Protein AF-T1C7U3-F1 (afdb_monomer)

pLDDT: mean 88.36, std 13.35, range [39.44, 98.38]

Radius of gyration: 16.6 Å; Cα contacts (8 Å, |Δi|>4): 50; chains: 1; bounding box: 32×29×48 Å

Secondary structure (DSSP, 8-state):
---EEEEETTEEEEE-----HHHHHHHT--SHHHHHHHHHHHHHS-GGGHHHHHHHHTT-HHHHTTGGGS--GGGG--

Mean predicted aligned error: 6.95 Å

Solvent-accessible surface area (backbone atoms only — not comparable to full-atom values): 4968 Å² total; per-residue (Å²): 137,76,83,42,79,48,81,51,99,93,46,75,43,78,45,74,86,78,70,48,74,72,54,37,64,61,82,60,48,76,48,77,65,41,48,53,50,49,54,55,48,54,74,73,41,58,79,88,47,33,66,41,54,48,28,42,73,72,71,36,47,77,62,29,71,47,48,81,80,60,70,67,78,77,75,76,76,120

Structure (mmCIF, N/CA/C/O backbone):
data_AF-T1C7U3-F1
#
_entry.id   AF-T1C7U3-F1
#
loop_
_atom_site.group_PDB
_atom_site.id
_atom_site.type_symbol
_atom_site.label_atom_id
_atom_site.label_alt_id
_atom_site.label_comp_id
_atom_site.label_asym_id
_atom_site.label_entity_id
_atom_site.label_seq_id
_atom_site.pdbx_PDB_ins_code
_atom_site.Cartn_x
_atom_site.Cartn_y
_atom_site.Cartn_z
_atom_site.occupancy
_atom_site.B_iso_or_equiv
_atom_site.auth_seq_id
_atom_site.auth_comp_id
_atom_site.auth_asym_id
_atom_site.auth_atom_id
_atom_site.pdbx_PDB_model_num
ATOM 1 N N . LYS A 1 1 ? -13.011 -4.161 8.203 1.00 56.25 1 LYS A N 1
ATOM 2 C CA . LYS A 1 1 ? -13.562 -2.808 8.440 1.00 56.25 1 LYS A CA 1
ATOM 3 C C . LYS A 1 1 ? -12.781 -2.206 9.599 1.00 56.25 1 LYS A C 1
ATOM 5 O O . LYS A 1 1 ? -12.698 -2.870 10.624 1.00 56.25 1 LYS A O 1
ATOM 10 N N . ARG A 1 2 ? -12.083 -1.084 9.394 1.00 60.47 2 ARG A N 1
ATOM 11 C CA . ARG A 1 2 ? -11.372 -0.371 10.468 1.00 60.47 2 ARG A CA 1
ATOM 12 C C . ARG A 1 2 ? -12.228 0.840 10.817 1.00 60.47 2 ARG A C 1
ATOM 14 O O . ARG A 1 2 ? -12.542 1.619 9.925 1.00 60.47 2 ARG A O 1
ATOM 21 N N . ASP A 1 3 ? -12.637 0.945 12.071 1.00 71.94 3 ASP A N 1
ATOM 22 C CA . ASP A 1 3 ? -13.402 2.087 12.558 1.00 71.94 3 ASP A CA 1
ATOM 23 C C . ASP A 1 3 ? -12.420 3.230 12.831 1.00 71.94 3 ASP A C 1
ATOM 25 O O . ASP A 1 3 ? -11.546 3.115 13.693 1.00 71.94 3 ASP A O 1
ATOM 29 N N . TYR A 1 4 ? -12.503 4.309 12.049 1.00 78.94 4 TYR A N 1
ATOM 30 C CA . TYR A 1 4 ? -11.647 5.477 12.240 1.00 78.94 4 TYR A CA 1
ATOM 31 C C . TYR A 1 4 ? -12.298 6.417 13.248 1.00 78.94 4 TYR A C 1
ATOM 33 O O . TYR A 1 4 ? -13.499 6.690 13.185 1.00 78.94 4 TYR A O 1
ATOM 41 N N . TYR A 1 5 ? -11.498 6.911 14.189 1.00 83.44 5 TYR A N 1
ATOM 42 C CA . TYR A 1 5 ? -11.972 7.762 15.273 1.00 83.44 5 TYR A CA 1
ATOM 43 C C . TYR A 1 5 ? -11.553 9.208 15.054 1.00 83.44 5 TYR A C 1
ATOM 45 O O . TYR A 1 5 ? -10.381 9.515 14.851 1.00 83.44 5 TYR A O 1
ATOM 53 N N . TYR A 1 6 ? -12.528 10.103 15.158 1.00 83.12 6 TYR A N 1
ATOM 54 C CA . TYR A 1 6 ? -12.315 11.537 15.265 1.00 83.12 6 TYR A CA 1
ATOM 55 C C . TYR A 1 6 ? -12.655 11.993 16.685 1.00 83.12 6 TYR A C 1
ATOM 57 O O . TYR A 1 6 ? -13.775 11.777 17.152 1.00 83.12 6 TYR A O 1
ATOM 65 N N . GLN A 1 7 ? -11.702 12.636 17.362 1.00 89.38 7 GLN A N 1
ATOM 66 C CA . GLN A 1 7 ? -11.872 13.176 18.712 1.00 89.38 7 GLN A CA 1
ATOM 67 C C . GLN A 1 7 ? -11.904 14.707 18.674 1.00 89.38 7 GLN A C 1
ATOM 69 O O . GLN A 1 7 ? -11.004 15.352 18.139 1.00 89.38 7 GLN A O 1
ATOM 74 N N . SER A 1 8 ? -12.943 15.295 19.270 1.00 89.25 8 SER A N 1
ATOM 75 C CA . SER A 1 8 ? -13.140 16.745 19.376 1.00 89.25 8 SER A CA 1
ATOM 76 C C . SER A 1 8 ? -13.552 17.151 20.793 1.00 89.25 8 SER A C 1
ATOM 78 O O . SER A 1 8 ? -13.930 16.308 21.605 1.00 89.25 8 SER A O 1
ATOM 80 N N . ARG A 1 9 ? -13.566 18.461 21.085 1.00 87.62 9 ARG A N 1
ATOM 81 C CA . ARG A 1 9 ? -14.091 18.992 22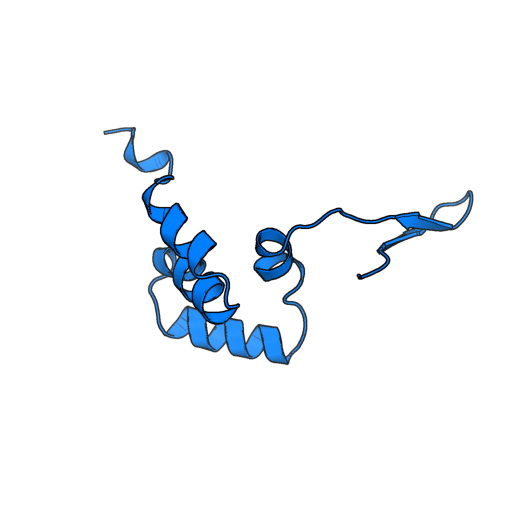.362 1.00 87.62 9 ARG A CA 1
ATOM 82 C C . ARG A 1 9 ? -15.571 18.658 22.597 1.00 87.62 9 ARG A C 1
ATOM 84 O O . ARG A 1 9 ? -16.012 18.661 23.737 1.00 87.62 9 ARG A O 1
ATOM 91 N N . LEU A 1 10 ? -16.323 18.375 21.531 1.00 90.88 10 LEU A N 1
ATOM 92 C CA . LEU A 1 10 ? -17.740 18.001 21.579 1.00 90.88 10 LEU A CA 1
ATOM 93 C C . LEU A 1 10 ? -17.953 16.476 21.663 1.00 90.88 10 LEU A C 1
ATOM 95 O O . LEU A 1 10 ? -19.093 16.022 21.615 1.00 90.88 10 LEU A O 1
ATOM 99 N N . GLY A 1 11 ? -16.878 15.685 21.762 1.00 90.44 11 GLY A N 1
ATOM 100 C CA . GLY A 1 11 ? -16.920 14.225 21.865 1.00 90.44 11 GLY A CA 1
ATOM 101 C C . GLY A 1 11 ? -16.253 13.495 20.695 1.00 90.44 11 GLY A C 1
ATOM 102 O O . GLY A 1 11 ? -15.581 14.105 19.855 1.00 90.44 11 GLY A O 1
ATOM 103 N N . ASN A 1 12 ? -16.459 12.173 20.659 1.00 87.88 12 ASN A N 1
ATOM 104 C CA . ASN A 1 12 ? -15.834 11.242 19.716 1.00 87.88 12 ASN A CA 1
ATOM 105 C C . ASN A 1 12 ? -16.833 10.773 18.654 1.00 87.88 12 ASN A C 1
ATOM 107 O O . ASN A 1 12 ? -17.977 10.453 18.974 1.00 87.88 12 ASN A O 1
ATOM 111 N N . ARG A 1 13 ? -16.393 10.693 17.397 1.00 88.94 13 ARG A N 1
ATOM 112 C CA . ARG A 1 13 ? -17.184 10.173 16.276 1.00 88.94 13 ARG A CA 1
ATOM 113 C C . ARG A 1 13 ? -16.426 9.053 15.581 1.00 88.94 13 ARG A C 1
ATOM 115 O O . ARG A 1 13 ? -15.258 9.222 15.242 1.00 88.94 13 ARG A O 1
ATOM 122 N N . VAL A 1 14 ? -17.110 7.935 15.364 1.00 84.69 14 VAL A N 1
ATOM 123 C CA . VAL A 1 14 ? -16.644 6.876 14.466 1.00 84.69 14 VAL A CA 1
ATOM 124 C C . VAL A 1 14 ? -17.086 7.222 13.053 1.00 84.69 14 VAL A C 1
ATOM 126 O O . VAL A 1 14 ? -18.236 7.613 12.844 1.00 84.69 14 VAL A O 1
ATOM 129 N N . PHE A 1 15 ? -16.182 7.080 12.093 1.00 81.06 15 PHE A N 1
ATOM 130 C CA . PHE A 1 15 ? -16.477 7.234 10.677 1.00 81.06 15 PHE A CA 1
ATOM 131 C C . PHE A 1 15 ? -15.722 6.189 9.851 1.00 81.06 15 PHE A C 1
ATOM 133 O O . PHE A 1 15 ? -14.721 5.620 10.289 1.00 81.06 15 PHE A O 1
ATOM 140 N N . ASP A 1 16 ? -16.235 5.919 8.654 1.00 79.44 16 ASP A N 1
ATOM 141 C CA . ASP A 1 16 ? -15.586 5.062 7.667 1.00 79.44 16 ASP A CA 1
ATOM 142 C C . ASP A 1 16 ? -14.939 5.962 6.610 1.00 79.44 16 ASP A C 1
ATOM 144 O O . ASP A 1 16 ? -15.572 6.900 6.124 1.00 79.44 16 ASP A O 1
ATOM 148 N N . LEU A 1 17 ? -13.679 5.698 6.265 1.00 81.56 17 LEU A N 1
ATOM 149 C CA . LEU A 1 17 ? -12.997 6.421 5.190 1.00 81.56 17 LEU A CA 1
ATOM 150 C C . LEU A 1 17 ? -13.487 5.990 3.800 1.00 81.56 17 LEU A C 1
ATOM 152 O O . LEU A 1 17 ? -13.160 6.646 2.816 1.00 81.56 17 LEU A O 1
ATOM 156 N N . GLY A 1 18 ? -14.226 4.880 3.696 1.00 83.94 18 GLY A N 1
ATOM 157 C CA . GLY A 1 18 ? -14.689 4.359 2.411 1.00 83.94 18 GLY A CA 1
ATOM 158 C C . GLY A 1 18 ? -13.540 3.942 1.490 1.00 83.94 18 GLY A C 1
ATOM 159 O O . GLY A 1 18 ? -13.696 3.944 0.271 1.00 83.94 18 GLY A O 1
ATOM 160 N N . LEU A 1 19 ? -12.370 3.611 2.053 1.00 87.81 19 LEU A N 1
ATOM 161 C CA . LEU A 1 19 ? -11.203 3.227 1.263 1.00 87.81 19 LEU A CA 1
ATOM 162 C C . LEU A 1 19 ? -11.455 1.880 0.585 1.00 87.81 19 LEU A C 1
ATOM 164 O O . LEU A 1 19 ? -11.612 0.850 1.244 1.00 87.81 19 LEU A O 1
ATOM 168 N N . GLY A 1 20 ? -11.453 1.896 -0.746 1.00 90.88 20 GLY A N 1
ATOM 169 C CA . GLY A 1 20 ? -11.495 0.682 -1.549 1.00 90.88 20 GLY A CA 1
ATOM 170 C C . GLY A 1 20 ? -10.210 -0.153 -1.420 1.00 90.88 20 GLY A C 1
ATOM 171 O O . GLY A 1 20 ? -9.200 0.330 -0.899 1.00 90.88 20 GLY A O 1
ATOM 172 N N . PRO A 1 21 ? -10.208 -1.395 -1.936 1.00 93.38 21 PRO A N 1
ATOM 173 C CA . PRO A 1 21 ? -9.076 -2.318 -1.816 1.00 93.38 21 PRO A CA 1
ATOM 174 C C . PRO A 1 21 ? -7.745 -1.741 -2.313 1.00 93.38 21 PRO A C 1
ATOM 176 O O . PRO A 1 21 ? -6.719 -1.937 -1.669 1.00 93.38 21 PRO A O 1
ATOM 179 N N . VAL A 1 22 ? -7.772 -0.978 -3.412 1.00 95.25 22 VAL A N 1
ATOM 180 C CA . VAL A 1 22 ? -6.584 -0.314 -3.971 1.00 95.25 22 VAL A CA 1
ATOM 181 C C . VAL A 1 22 ? -6.042 0.737 -3.006 1.00 95.25 22 VAL A C 1
ATOM 183 O O . VAL A 1 22 ? -4.868 0.700 -2.663 1.00 95.25 22 VAL A O 1
ATOM 186 N N . ALA A 1 23 ? -6.890 1.628 -2.486 1.00 93.75 23 ALA A N 1
ATOM 187 C CA . ALA A 1 23 ? -6.454 2.635 -1.521 1.00 93.75 23 ALA A CA 1
ATOM 188 C C . ALA A 1 23 ? -5.915 1.994 -0.230 1.00 93.75 23 ALA A C 1
ATOM 190 O O . ALA A 1 23 ? -4.891 2.423 0.297 1.00 93.75 23 ALA A O 1
ATOM 191 N N . LEU A 1 24 ? -6.559 0.925 0.252 1.00 93.75 24 LEU A N 1
ATOM 192 C CA . LEU A 1 24 ? -6.104 0.169 1.421 1.00 93.75 24 LEU A CA 1
ATOM 193 C C . LEU A 1 24 ? -4.779 -0.563 1.194 1.00 93.75 24 LEU A C 1
ATOM 195 O O . LEU A 1 24 ? -4.032 -0.735 2.155 1.00 93.75 24 LEU A O 1
ATOM 199 N N . ALA A 1 25 ? -4.467 -0.977 -0.037 1.00 95.88 25 ALA A N 1
ATOM 200 C CA . ALA A 1 25 ? -3.185 -1.600 -0.354 1.00 95.88 25 ALA A CA 1
ATOM 201 C C . ALA A 1 25 ? -2.005 -0.668 -0.055 1.00 95.88 25 ALA A C 1
ATOM 203 O O . ALA A 1 25 ? -0.945 -1.153 0.323 1.00 95.88 25 ALA A O 1
ATOM 204 N N . PHE A 1 26 ? -2.197 0.649 -0.162 1.00 94.88 26 PHE A N 1
ATOM 205 C CA . PHE A 1 26 ? -1.174 1.644 0.162 1.00 94.88 26 PHE A CA 1
ATOM 206 C C . PHE A 1 26 ? -1.377 2.230 1.563 1.00 94.88 26 PHE A C 1
ATOM 208 O O . PHE A 1 26 ? -0.535 2.068 2.440 1.00 94.88 26 PHE A O 1
ATOM 215 N N . ALA A 1 27 ? -2.528 2.855 1.820 1.00 92.75 27 ALA A N 1
ATOM 216 C CA . ALA A 1 27 ? -2.790 3.569 3.071 1.00 92.75 27 ALA A CA 1
ATOM 217 C C . ALA A 1 27 ? -2.986 2.640 4.286 1.00 92.75 27 ALA A C 1
ATOM 219 O O . ALA A 1 27 ? -2.908 3.081 5.431 1.00 92.75 27 ALA A O 1
ATOM 220 N N . GLY A 1 28 ? -3.278 1.357 4.057 1.00 90.75 28 GLY A N 1
ATOM 221 C CA . GLY A 1 28 ? -3.487 0.366 5.114 1.00 90.75 28 GLY A CA 1
ATOM 222 C C . GLY A 1 28 ? -2.234 -0.416 5.521 1.00 90.75 28 GLY A C 1
ATOM 223 O O . GLY A 1 28 ? -2.289 -1.097 6.552 1.00 90.75 28 GLY A O 1
ATOM 224 N N . ALA A 1 29 ? -1.148 -0.316 4.747 1.00 93.56 29 ALA A N 1
ATOM 225 C CA . ALA A 1 29 ? 0.059 -1.143 4.822 1.00 93.56 29 ALA A CA 1
ATOM 226 C C . ALA A 1 29 ? 1.086 -0.621 5.851 1.00 93.56 29 ALA A C 1
ATOM 228 O O . ALA A 1 29 ? 2.205 -0.232 5.519 1.00 93.56 29 ALA A O 1
ATOM 229 N N . ALA A 1 30 ? 0.684 -0.579 7.122 1.00 92.75 30 ALA A N 1
ATOM 230 C CA . ALA A 1 30 ? 1.461 0.034 8.206 1.00 92.75 30 ALA A CA 1
ATOM 231 C C . ALA A 1 30 ? 1.989 -0.965 9.253 1.00 92.75 30 ALA A C 1
ATOM 233 O O . ALA A 1 30 ? 2.586 -0.556 10.248 1.00 92.75 30 ALA A O 1
ATOM 234 N N . THR A 1 31 ? 1.749 -2.269 9.089 1.00 95.25 31 THR A N 1
ATOM 235 C CA . THR A 1 31 ? 2.273 -3.271 10.030 1.00 95.25 31 THR A CA 1
ATOM 2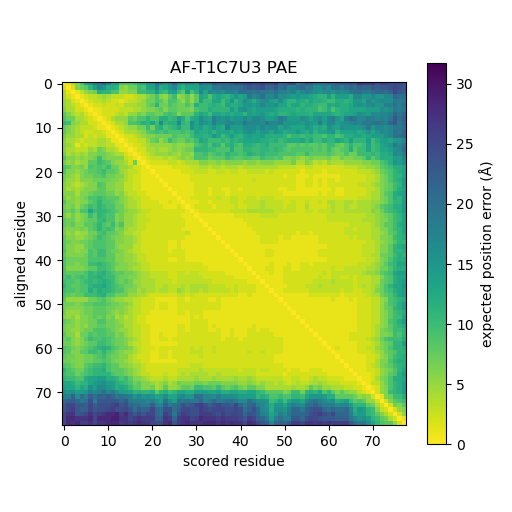36 C C . THR A 1 31 ? 3.755 -3.569 9.759 1.00 95.25 31 THR A C 1
ATOM 238 O O . THR A 1 31 ? 4.226 -3.352 8.644 1.00 95.25 31 THR A O 1
ATOM 241 N N . PRO A 1 32 ? 4.516 -4.124 10.724 1.00 98.00 32 PRO A N 1
ATOM 242 C CA . PRO A 1 32 ? 5.896 -4.548 10.468 1.00 98.00 32 PRO A CA 1
ATOM 243 C C . PRO A 1 32 ? 6.028 -5.590 9.348 1.00 98.00 32 PRO A C 1
ATOM 245 O O . PRO A 1 32 ? 7.066 -5.668 8.699 1.00 98.00 32 PRO A O 1
ATOM 248 N N . GLU A 1 33 ? 5.000 -6.415 9.137 1.00 97.62 33 GLU A N 1
ATOM 249 C CA . GLU A 1 33 ? 4.951 -7.357 8.016 1.00 97.62 33 GLU A CA 1
ATOM 250 C C . GLU A 1 33 ? 4.774 -6.628 6.685 1.00 97.62 33 GLU A C 1
ATOM 252 O O . GLU A 1 33 ? 5.523 -6.900 5.750 1.00 97.62 33 GLU A O 1
ATOM 257 N N . ASP A 1 34 ? 3.864 -5.650 6.635 1.00 97.12 34 ASP A N 1
ATOM 258 C CA . ASP A 1 34 ? 3.687 -4.809 5.453 1.00 97.12 34 ASP A CA 1
ATOM 259 C C . ASP A 1 34 ? 4.984 -4.064 5.104 1.00 97.12 34 ASP A C 1
ATOM 261 O O . ASP A 1 34 ? 5.364 -4.039 3.942 1.00 97.12 34 ASP A O 1
ATOM 265 N N . GLN A 1 35 ? 5.701 -3.514 6.091 1.00 97.38 35 GLN A N 1
ATOM 266 C CA . GLN A 1 35 ? 6.966 -2.805 5.850 1.00 97.38 35 GLN A CA 1
ATOM 267 C C . GLN A 1 35 ? 8.036 -3.725 5.242 1.00 97.38 35 GLN A C 1
ATOM 269 O O . GLN A 1 35 ? 8.647 -3.372 4.240 1.00 97.38 35 GLN A O 1
ATOM 274 N N . ARG A 1 36 ? 8.193 -4.952 5.762 1.00 98.38 36 ARG A N 1
ATOM 275 C CA . ARG A 1 36 ? 9.106 -5.945 5.162 1.00 98.38 36 ARG A CA 1
ATOM 276 C C . ARG A 1 36 ? 8.708 -6.318 3.736 1.00 98.38 36 ARG A C 1
ATOM 278 O O . ARG A 1 36 ? 9.578 -6.516 2.893 1.00 98.38 36 ARG A O 1
ATOM 285 N N . ALA A 1 37 ? 7.411 -6.447 3.470 1.00 98.19 37 ALA A N 1
ATOM 286 C CA . ALA A 1 37 ? 6.917 -6.733 2.131 1.00 98.19 37 ALA A CA 1
ATOM 287 C C . ALA A 1 37 ? 7.173 -5.559 1.173 1.00 98.19 37 ALA A C 1
ATOM 289 O O . ALA A 1 37 ? 7.586 -5.786 0.038 1.00 98.19 37 ALA A O 1
ATOM 290 N N . ILE A 1 38 ? 6.986 -4.318 1.635 1.00 98.00 38 ILE A N 1
ATOM 291 C CA . ILE A 1 38 ? 7.301 -3.103 0.875 1.00 98.00 38 ILE A CA 1
ATOM 292 C C . ILE A 1 38 ? 8.790 -3.071 0.529 1.00 98.00 38 ILE A C 1
ATOM 294 O O . ILE A 1 38 ? 9.110 -2.914 -0.644 1.00 98.00 38 ILE A O 1
ATOM 298 N N . ASP A 1 39 ? 9.685 -3.297 1.495 1.00 98.25 39 ASP A N 1
ATOM 299 C CA . ASP A 1 39 ? 11.136 -3.329 1.254 1.00 98.25 39 ASP A CA 1
ATOM 300 C C . ASP A 1 39 ? 11.523 -4.418 0.237 1.00 98.25 39 ASP A C 1
ATOM 302 O O . ASP A 1 39 ? 12.318 -4.194 -0.682 1.00 98.25 39 ASP A O 1
ATOM 306 N N . ALA A 1 40 ? 10.928 -5.609 0.363 1.00 98.31 40 ALA A N 1
ATOM 307 C CA . ALA A 1 40 ? 11.173 -6.716 -0.555 1.00 98.31 40 ALA A CA 1
ATOM 308 C C . ALA A 1 40 ? 10.713 -6.392 -1.985 1.00 98.31 40 ALA A C 1
ATOM 310 O O . ALA A 1 40 ? 11.433 -6.672 -2.940 1.00 98.31 40 ALA A O 1
ATOM 311 N N . VAL A 1 41 ? 9.541 -5.774 -2.147 1.00 98.31 41 VAL A N 1
ATOM 312 C CA . VAL A 1 41 ? 9.035 -5.374 -3.466 1.00 98.31 41 VAL A CA 1
ATOM 313 C C . VAL A 1 41 ? 9.850 -4.211 -4.033 1.00 98.31 41 VAL A C 1
ATOM 315 O O . VAL A 1 41 ? 10.278 -4.282 -5.180 1.00 98.31 41 VAL A O 1
ATOM 318 N N . ALA A 1 42 ? 10.125 -3.178 -3.236 1.00 97.38 42 ALA A N 1
ATOM 319 C CA . ALA A 1 42 ? 10.870 -1.991 -3.656 1.00 97.38 42 ALA A CA 1
ATOM 320 C C . ALA A 1 42 ? 12.317 -2.299 -4.068 1.00 97.38 42 ALA A C 1
ATOM 322 O O . ALA A 1 42 ? 12.863 -1.621 -4.931 1.00 97.38 42 ALA A O 1
ATOM 323 N N . SER A 1 43 ? 12.939 -3.329 -3.489 1.00 98.00 43 SER A N 1
ATOM 324 C CA . SER A 1 43 ? 14.277 -3.780 -3.899 1.00 98.00 43 SER A CA 1
ATOM 325 C C . SER A 1 43 ? 14.286 -4.634 -5.174 1.00 98.00 43 SER A C 1
ATOM 327 O O . SER A 1 43 ? 15.338 -4.783 -5.794 1.00 98.00 43 SER A O 1
ATOM 329 N N . ALA A 1 44 ? 13.140 -5.188 -5.579 1.00 97.31 44 ALA A N 1
ATOM 330 C CA . ALA A 1 44 ? 13.031 -6.087 -6.727 1.00 97.31 44 ALA A CA 1
ATOM 331 C C . ALA A 1 44 ? 12.728 -5.373 -8.054 1.00 97.31 44 ALA A C 1
ATOM 333 O O . ALA A 1 44 ? 12.926 -5.964 -9.117 1.00 97.31 44 ALA A O 1
ATOM 334 N N . VAL A 1 45 ? 12.235 -4.131 -8.015 1.00 96.69 45 VAL A N 1
ATOM 335 C CA . VAL A 1 45 ? 11.820 -3.378 -9.209 1.00 96.69 45 VAL A CA 1
ATOM 336 C C . VAL A 1 45 ? 12.360 -1.946 -9.189 1.00 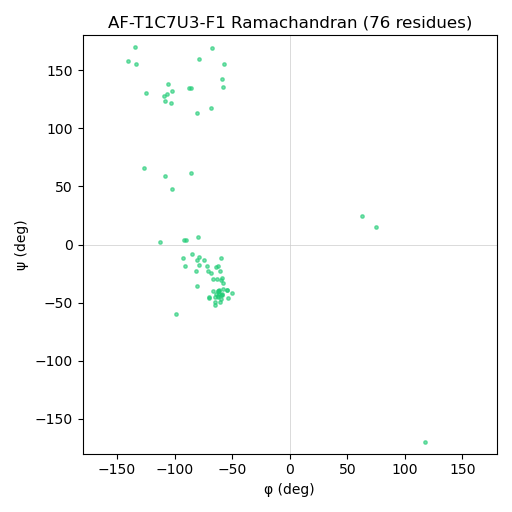96.69 45 VAL A C 1
ATOM 338 O O . VAL A 1 45 ? 12.612 -1.404 -8.114 1.00 96.69 45 VAL A O 1
ATOM 341 N N . PRO A 1 46 ? 12.526 -1.295 -10.357 1.00 95.31 46 PRO A N 1
ATOM 342 C CA . PRO A 1 46 ? 12.755 0.145 -10.409 1.00 95.31 46 PRO A CA 1
ATOM 343 C C . PRO A 1 46 ? 11.618 0.919 -9.716 1.00 95.31 46 PRO A C 1
ATOM 345 O O . PRO A 1 46 ? 10.491 0.415 -9.683 1.00 95.31 46 PRO A O 1
ATOM 348 N N . PRO A 1 47 ? 11.863 2.152 -9.231 1.00 92.19 47 PRO A N 1
ATOM 349 C CA . PRO A 1 47 ? 10.849 2.960 -8.545 1.00 92.19 47 PRO A CA 1
ATOM 350 C C . PRO A 1 47 ? 9.517 3.070 -9.301 1.00 92.19 47 PRO A C 1
ATOM 352 O O . PRO A 1 47 ? 8.459 2.889 -8.701 1.00 92.19 47 PRO A O 1
ATOM 355 N N . ASP A 1 48 ? 9.563 3.257 -10.621 1.00 91.00 48 ASP A N 1
ATOM 356 C CA . ASP A 1 48 ? 8.365 3.403 -11.462 1.00 91.00 48 ASP A CA 1
ATOM 357 C C . ASP A 1 48 ? 7.541 2.105 -11.561 1.00 91.00 48 ASP A C 1
ATOM 359 O O . ASP A 1 48 ? 6.328 2.135 -11.757 1.00 91.00 48 ASP A O 1
ATOM 363 N N . GLY A 1 49 ? 8.178 0.947 -11.358 1.00 94.56 49 GLY A N 1
ATOM 364 C CA . GLY A 1 49 ? 7.523 -0.363 -11.348 1.00 94.56 49 GLY A CA 1
ATOM 365 C C . GLY A 1 49 ? 6.914 -0.745 -9.997 1.00 94.56 49 GLY A C 1
ATOM 366 O O . GLY A 1 49 ? 6.211 -1.756 -9.903 1.00 94.56 49 GLY A O 1
ATOM 367 N N . PHE A 1 50 ? 7.163 0.037 -8.940 1.00 96.69 50 PHE A N 1
ATOM 368 C CA . PHE A 1 50 ? 6.741 -0.310 -7.583 1.00 96.69 50 PHE A CA 1
ATOM 369 C C . PHE A 1 50 ? 5.225 -0.475 -7.473 1.00 96.69 50 PHE A C 1
ATOM 371 O O . PHE A 1 50 ? 4.758 -1.465 -6.913 1.00 96.69 50 PHE A O 1
ATOM 378 N N . ALA A 1 51 ? 4.447 0.467 -8.014 1.00 95.75 51 ALA A N 1
ATOM 379 C CA . ALA A 1 51 ? 2.993 0.456 -7.872 1.00 95.75 51 ALA A CA 1
ATOM 380 C C . ALA A 1 51 ? 2.362 -0.803 -8.490 1.00 95.75 51 ALA A C 1
ATOM 382 O O . ALA A 1 51 ? 1.501 -1.430 -7.867 1.00 95.75 51 ALA A O 1
ATOM 383 N N . GLU A 1 52 ? 2.823 -1.212 -9.676 1.00 96.69 52 GLU A N 1
ATOM 384 C CA . GLU A 1 52 ? 2.352 -2.429 -10.339 1.00 96.69 52 GLU A CA 1
ATOM 385 C C . GLU A 1 52 ? 2.725 -3.678 -9.533 1.00 96.69 52 GLU A C 1
ATOM 387 O O . GLU A 1 52 ? 1.858 -4.490 -9.191 1.00 96.69 52 GLU A O 1
ATOM 392 N N . ALA A 1 53 ? 4.004 -3.811 -9.171 1.00 97.81 53 ALA A N 1
ATOM 393 C CA . ALA A 1 53 ? 4.508 -4.960 -8.427 1.00 97.81 53 ALA A CA 1
ATOM 394 C C . ALA A 1 53 ? 3.835 -5.095 -7.051 1.00 97.81 53 ALA A C 1
ATOM 396 O O . ALA A 1 53 ? 3.457 -6.196 -6.640 1.00 97.81 53 ALA A O 1
ATOM 397 N N . TRP A 1 54 ? 3.615 -3.973 -6.364 1.00 98.06 54 TRP A N 1
ATOM 398 C CA . TRP A 1 54 ? 2.945 -3.932 -5.070 1.00 98.06 54 TRP A CA 1
ATOM 399 C C . TRP A 1 54 ? 1.482 -4.364 -5.165 1.00 98.06 54 TRP A C 1
ATOM 401 O O . TRP A 1 54 ? 1.029 -5.199 -4.382 1.00 98.06 54 TRP A O 1
ATOM 411 N N . LEU A 1 55 ? 0.735 -3.871 -6.156 1.00 97.81 55 LEU A N 1
ATOM 412 C CA . LEU A 1 55 ? -0.656 -4.283 -6.360 1.00 97.81 55 LEU A CA 1
ATOM 413 C C . LEU A 1 55 ? -0.768 -5.776 -6.680 1.00 97.81 55 LEU A C 1
ATOM 415 O O . LEU A 1 55 ? -1.642 -6.446 -6.124 1.00 97.81 55 LEU A O 1
ATOM 419 N N . ARG A 1 56 ? 0.144 -6.331 -7.492 1.00 98.06 56 ARG A N 1
ATOM 420 C CA . ARG A 1 56 ? 0.203 -7.782 -7.738 1.00 98.06 56 ARG A CA 1
ATOM 421 C C . ARG A 1 56 ? 0.501 -8.560 -6.457 1.00 98.06 56 ARG A C 1
ATOM 423 O O . ARG A 1 56 ? -0.208 -9.522 -6.168 1.00 98.06 56 ARG A O 1
ATOM 430 N N . HIS A 1 57 ? 1.468 -8.111 -5.653 1.00 97.94 57 HIS A N 1
ATOM 431 C CA . HIS A 1 57 ? 1.781 -8.712 -4.352 1.00 97.94 57 HIS A CA 1
ATOM 432 C C . HIS A 1 57 ? 0.568 -8.718 -3.404 1.00 97.94 57 HIS A C 1
ATOM 434 O O . HIS A 1 57 ? 0.320 -9.698 -2.707 1.00 97.94 57 HIS A O 1
ATOM 440 N N . ARG A 1 58 ? -0.246 -7.656 -3.424 1.00 97.50 58 ARG A N 1
ATOM 441 C CA . ARG A 1 58 ? -1.478 -7.534 -2.624 1.00 97.50 58 ARG A CA 1
ATOM 442 C C . ARG A 1 58 ? -2.683 -8.289 -3.204 1.00 97.50 58 ARG A C 1
ATOM 444 O O . ARG A 1 58 ? -3.784 -8.155 -2.672 1.00 97.50 58 ARG A O 1
ATOM 451 N N . GLY A 1 59 ? -2.502 -9.070 -4.272 1.00 97.69 59 GLY A N 1
ATOM 452 C CA . GLY A 1 59 ? -3.571 -9.834 -4.927 1.00 97.69 59 GLY A CA 1
ATOM 453 C C . GLY A 1 59 ? -4.521 -8.982 -5.778 1.00 97.69 59 GLY A C 1
ATOM 454 O O . GLY A 1 59 ? -5.595 -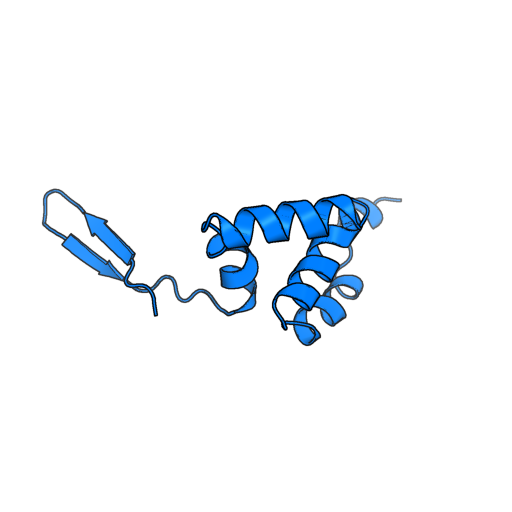9.439 -6.160 1.00 97.69 59 GLY A O 1
ATOM 455 N N . LEU A 1 60 ? -4.140 -7.743 -6.091 1.00 98.00 60 LEU A N 1
ATOM 456 C CA . LEU A 1 60 ? -4.916 -6.780 -6.875 1.00 98.00 60 LEU A CA 1
ATOM 457 C C . LEU A 1 60 ? -4.390 -6.689 -8.314 1.00 98.00 60 LEU A C 1
ATOM 459 O O . LEU A 1 60 ? -4.193 -5.599 -8.845 1.00 98.00 60 LEU A O 1
ATOM 463 N N . GLY A 1 61 ? -4.170 -7.842 -8.956 1.00 97.25 61 GLY A N 1
ATOM 464 C CA . GLY A 1 61 ? -3.637 -7.915 -10.323 1.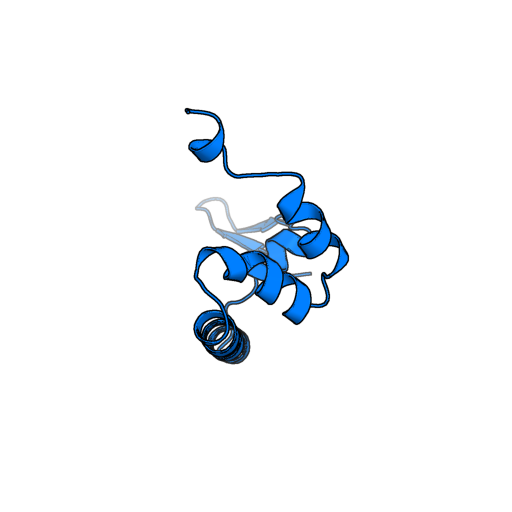00 97.25 61 GLY A CA 1
ATOM 465 C C . GLY A 1 61 ? -4.452 -7.106 -11.337 1.00 97.25 61 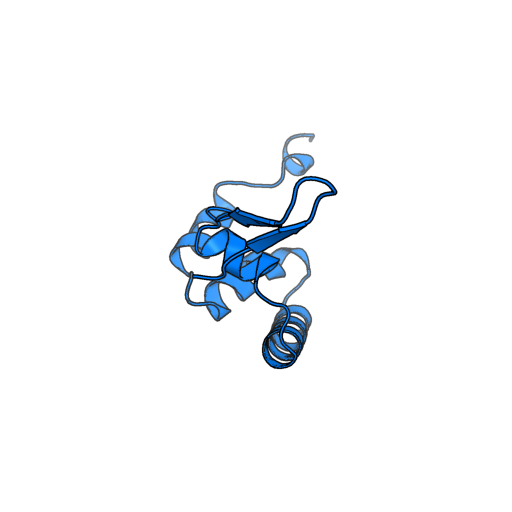GLY A C 1
ATOM 466 O O . GLY A 1 61 ? -3.875 -6.381 -12.134 1.00 97.25 61 GLY A O 1
ATOM 467 N N . TRP A 1 62 ? -5.783 -7.114 -11.211 1.00 97.06 62 TRP A N 1
ATOM 468 C CA . TRP A 1 62 ? -6.671 -6.314 -12.063 1.00 97.06 62 TRP A CA 1
ATOM 469 C C . TRP A 1 62 ? -6.377 -4.807 -11.999 1.00 97.06 62 TRP A C 1
ATOM 471 O O . TRP A 1 62 ? -6.563 -4.105 -12.984 1.00 97.06 62 TRP A O 1
ATOM 481 N N . ALA A 1 63 ? -5.943 -4.298 -10.841 1.00 96.44 63 ALA A N 1
ATOM 482 C CA . ALA A 1 63 ? -5.627 -2.885 -10.665 1.00 96.44 63 ALA A CA 1
ATOM 483 C C . ALA A 1 63 ? -4.233 -2.565 -11.215 1.00 96.44 63 ALA A C 1
ATOM 485 O O . ALA A 1 63 ? -4.040 -1.504 -11.800 1.00 96.44 63 ALA A O 1
ATOM 486 N N . ALA A 1 64 ? -3.285 -3.496 -11.066 1.00 96.69 64 ALA A N 1
ATOM 487 C CA . ALA A 1 64 ? -1.972 -3.408 -11.700 1.00 96.69 64 ALA A CA 1
ATOM 488 C C . ALA A 1 64 ? -2.093 -3.328 -13.231 1.00 96.69 64 ALA A C 1
ATOM 490 O O . ALA A 1 64 ? -1.473 -2.466 -13.846 1.00 96.69 64 ALA A O 1
ATOM 491 N N . ASP A 1 65 ? -2.958 -4.150 -13.831 1.00 95.88 65 ASP A N 1
ATOM 492 C CA . 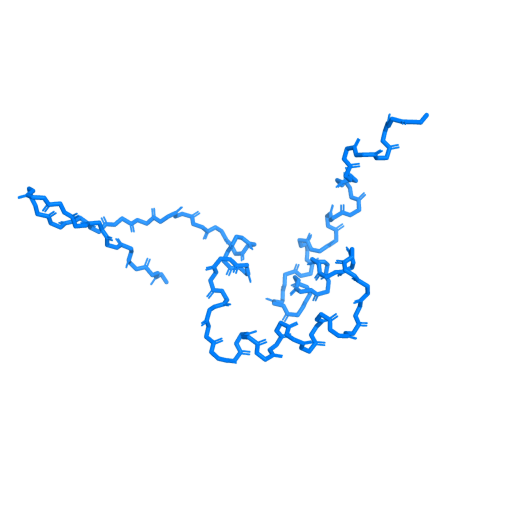ASP A 1 65 ? -3.165 -4.187 -15.285 1.00 95.88 65 ASP A CA 1
ATOM 493 C C . ASP A 1 65 ? -3.735 -2.868 -15.853 1.00 95.88 65 ASP A C 1
ATOM 495 O O . ASP A 1 65 ? -3.610 -2.603 -17.048 1.00 95.88 65 ASP A O 1
ATOM 499 N N . LEU A 1 66 ? -4.340 -2.017 -15.014 1.00 94.69 66 LEU A N 1
ATOM 500 C CA . LEU A 1 66 ? -4.851 -0.706 -15.424 1.00 94.69 66 LEU A CA 1
ATOM 501 C C . LEU A 1 66 ? -3.769 0.378 -15.483 1.00 94.69 66 LEU A C 1
ATOM 503 O O . LEU A 1 66 ? -3.966 1.354 -16.203 1.00 94.69 66 LEU A O 1
ATOM 507 N N . ILE A 1 67 ? -2.644 0.234 -14.773 1.00 91.62 67 ILE A N 1
ATOM 508 C CA . ILE A 1 67 ? -1.607 1.281 -14.673 1.00 91.62 67 ILE A CA 1
ATOM 509 C C . ILE A 1 67 ? -1.119 1.773 -16.048 1.00 91.62 67 ILE A C 1
ATOM 511 O O . ILE A 1 67 ? -1.114 2.988 -16.249 1.00 91.62 67 ILE A O 1
ATOM 515 N N . PRO A 1 68 ? -0.804 0.907 -17.034 1.00 90.12 68 PRO A N 1
ATOM 516 C CA . PRO A 1 68 ? -0.352 1.362 -18.353 1.00 90.12 68 PRO A CA 1
ATOM 517 C C . PRO A 1 68 ? -1.385 2.205 -19.118 1.00 90.12 68 PRO A C 1
ATOM 519 O O . PRO A 1 68 ? -1.029 2.915 -20.052 1.00 90.12 68 PRO A O 1
ATOM 522 N N . SER A 1 69 ? -2.668 2.134 -18.740 1.00 90.56 69 SER A N 1
ATOM 523 C CA . SER A 1 69 ? -3.736 2.940 -19.349 1.00 90.56 69 SER A CA 1
ATOM 524 C C . SER A 1 69 ? -3.770 4.382 -18.826 1.00 90.56 69 SER A C 1
ATOM 526 O O . SER A 1 69 ? -4.486 5.212 -19.384 1.00 90.56 69 SER A O 1
ATOM 528 N N . PHE A 1 70 ? -3.014 4.683 -17.766 1.00 84.50 70 PHE A N 1
ATOM 529 C CA . PHE A 1 70 ? -2.926 5.999 -17.132 1.00 84.50 70 PHE A CA 1
ATOM 530 C C . PHE A 1 70 ? -1.461 6.453 -17.032 1.00 84.50 70 PHE A C 1
ATOM 532 O O . PHE A 1 70 ? -0.932 6.561 -15.922 1.00 84.50 70 PHE A O 1
ATOM 539 N N . PRO A 1 71 ? -0.785 6.705 -18.169 1.00 76.69 71 PRO A N 1
ATOM 540 C CA . PRO A 1 71 ? 0.578 7.219 -18.152 1.00 76.69 71 PRO A CA 1
ATOM 541 C C . PRO A 1 71 ? 0.636 8.561 -17.411 1.00 76.69 71 PRO A C 1
ATOM 543 O O . PRO A 1 71 ? -0.284 9.384 -17.483 1.00 76.69 71 PRO A O 1
ATOM 546 N N . SER A 1 72 ? 1.716 8.774 -16.664 1.00 69.50 7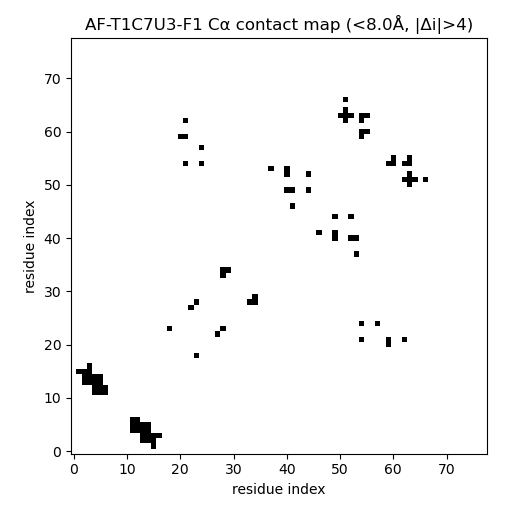2 SER A N 1
ATOM 547 C CA . SER A 1 72 ? 1.981 10.019 -15.947 1.00 69.50 72 SER A CA 1
ATOM 548 C C . SER A 1 72 ? 2.005 11.210 -16.911 1.00 69.50 72 SER A C 1
ATOM 550 O O . SER A 1 72 ? 2.629 11.158 -17.967 1.00 69.50 72 SER A O 1
ATOM 552 N N . LEU A 1 73 ? 1.354 12.313 -16.523 1.00 63.75 73 LEU A N 1
ATOM 553 C CA . LEU A 1 73 ? 1.191 13.520 -17.352 1.00 63.75 73 LEU A CA 1
ATOM 554 C C . LEU A 1 73 ? 2.515 14.183 -17.790 1.00 63.75 73 LEU A C 1
ATOM 556 O O . LEU A 1 73 ? 2.488 15.048 -18.662 1.00 63.75 73 LEU A O 1
ATOM 560 N N . GLU A 1 74 ? 3.659 13.789 -17.228 1.00 58.41 74 GLU A N 1
ATOM 561 C CA . GLU A 1 74 ? 4.975 14.312 -17.618 1.00 58.41 74 GLU A CA 1
ATOM 562 C C . GLU A 1 74 ? 5.440 13.832 -19.005 1.00 58.41 74 GLU A C 1
ATOM 564 O O . GLU A 1 74 ? 6.204 14.535 -19.658 1.00 58.41 74 GLU A O 1
ATOM 569 N N . GLU A 1 75 ? 4.927 12.710 -19.522 1.00 55.16 75 GLU A N 1
ATOM 570 C CA . GLU A 1 75 ? 5.296 12.207 -20.858 1.00 55.16 75 GLU A CA 1
ATOM 571 C C . GLU A 1 75 ? 4.560 12.902 -22.014 1.00 55.16 75 GLU A C 1
ATOM 573 O O . GLU A 1 75 ? 4.957 12.770 -23.168 1.00 55.16 75 GLU A O 1
ATOM 578 N N . THR A 1 76 ? 3.492 13.662 -21.741 1.00 54.19 76 THR A N 1
ATOM 579 C CA . THR A 1 76 ? 2.690 14.319 -22.800 1.00 54.19 76 THR A CA 1
ATOM 580 C C . THR A 1 76 ? 3.192 15.731 -23.145 1.00 54.19 76 THR A C 1
ATOM 582 O O . THR A 1 76 ? 2.587 16.426 -23.958 1.00 54.19 76 THR A O 1
ATOM 585 N N . ALA A 1 77 ? 4.301 16.173 -22.546 1.00 46.56 77 ALA A N 1
ATOM 586 C CA . ALA A 1 77 ? 4.950 17.449 -22.843 1.00 46.56 77 ALA A CA 1
ATOM 587 C C . ALA A 1 77 ? 6.278 17.242 -23.596 1.00 46.56 77 ALA A C 1
ATOM 589 O O . ALA A 1 77 ? 7.335 17.660 -23.125 1.00 46.56 77 ALA A O 1
ATOM 590 N N . ALA A 1 78 ? 6.221 16.593 -24.761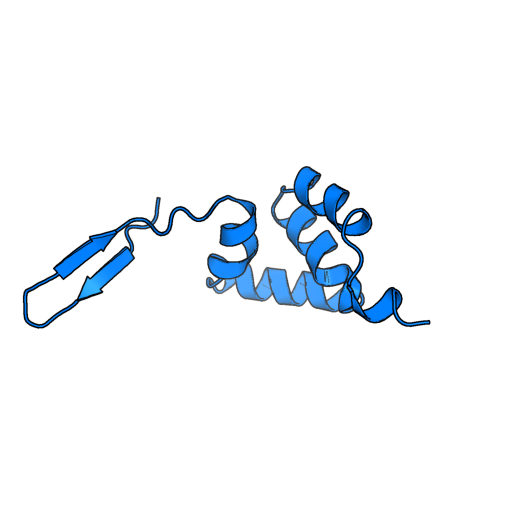 1.00 39.44 78 ALA A N 1
ATOM 591 C CA . ALA A 1 78 ? 7.315 16.538 -25.732 1.00 39.44 78 ALA A CA 1
ATOM 592 C C . ALA A 1 78 ? 6.777 16.715 -27.156 1.00 39.44 78 ALA A C 1
ATOM 594 O O . ALA A 1 78 ? 5.787 16.031 -27.501 1.00 39.44 78 ALA A O 1
#

Foldseek 3Di:
DDFDWDQDPVGIDTDDPPDDLLSCLPVVQPDPVSVVVLVVLPVVDPPVCSSLSSCVVSVNNVVSVCVVVDDDPVVVPD

Organism: NCBI:txid410659

Sequence (78 aa):
KRDYYYQSRLGNRVFDLGLGPVALAFAGAATPEDQRAIDAVASAVPPDGFAEAWLRHRGLGWAADLIPSFPSLEETAA